Protein AF-A0A1H9XF23-F1 (afdb_monomer_lite)

Sequence (116 aa):
MRFVEFRPMRFADMIPGYEYRPDLMLLRMQTPPLADGGGQYAMSLEVPVWVPPEYRAPSAENIRLALALVEAQNPDAARQLEHLKAAARTPAARRYAAAHPLFRNAVQGGGHVDQA

Foldseek 3Di:
DQAWEKAFDDPVNDDPPDDDDRQWIKIKDKADFDDDPPDTDMDMDIDTFHDPPVLRFLDPVSSVVRVVRCCVPPVVSVVSVVVRVVRCPDPRNVVRCVVPVVSRHHHDGDDDDDDD

Secondary structure (DSSP, 8-state):
--EEEEEEPPGGGPPTTSPP-TTEEEEEEEPPPEE-SS-EE--EEEEEEE--GGG-S--HHHHHHHHHHHHHH-HHHHHHHHHHHHHHTSHHHHHHHHH-GGGGS-EEES------

pLDDT: mean 76.66, std 15.23, range [27.83, 90.19]

Radius of gyration: 15.03 Å; chains: 1; bounding box: 38×35×42 Å

Structure (mmCIF, N/CA/C/O backbone):
data_AF-A0A1H9XF23-F1
#
_entry.id   AF-A0A1H9XF23-F1
#
loop_
_atom_site.group_PDB
_atom_site.id
_atom_site.type_symbol
_atom_site.label_atom_id
_atom_site.label_alt_id
_atom_site.label_comp_id
_atom_site.label_asym_id
_atom_site.label_entity_id
_atom_site.label_seq_id
_atom_site.pdbx_PDB_ins_code
_atom_site.Cartn_x
_atom_site.Cartn_y
_atom_site.Cartn_z
_atom_site.occupancy
_atom_site.B_iso_or_equiv
_atom_site.auth_seq_id
_atom_site.auth_comp_id
_atom_site.auth_asym_id
_atom_site.auth_atom_id
_atom_site.pdbx_PDB_model_num
ATOM 1 N N . MET A 1 1 ? 4.481 3.089 -8.220 1.00 55.25 1 MET A N 1
ATOM 2 C CA . MET A 1 1 ? 3.627 2.158 -7.463 1.00 55.25 1 MET A CA 1
ATOM 3 C C . MET A 1 1 ? 2.540 1.669 -8.402 1.00 55.25 1 MET A C 1
ATOM 5 O O . MET A 1 1 ? 1.979 2.519 -9.085 1.00 55.25 1 MET A O 1
ATOM 9 N N . ARG A 1 2 ? 2.356 0.355 -8.575 1.00 62.88 2 ARG A N 1
ATOM 10 C CA . ARG A 1 2 ? 1.482 -0.181 -9.644 1.00 62.88 2 ARG A CA 1
ATOM 11 C C . ARG A 1 2 ? 0.505 -1.269 -9.202 1.00 62.88 2 ARG A C 1
ATOM 13 O O . ARG A 1 2 ? -0.472 -1.460 -9.908 1.00 62.88 2 ARG A O 1
ATOM 20 N N . PHE A 1 3 ? 0.730 -1.907 -8.054 1.00 67.62 3 PHE A N 1
ATOM 21 C CA . PHE A 1 3 ? -0.299 -2.679 -7.365 1.00 67.62 3 PHE A CA 1
ATOM 22 C C . PHE A 1 3 ? -0.570 -2.033 -6.010 1.00 67.62 3 PHE A C 1
ATOM 24 O O . PHE A 1 3 ? 0.376 -1.809 -5.247 1.00 67.62 3 PHE A O 1
ATOM 31 N N . VAL A 1 4 ? -1.832 -1.694 -5.751 1.00 79.56 4 VAL A N 1
ATOM 32 C CA . VAL A 1 4 ? -2.295 -1.207 -4.450 1.00 79.56 4 VAL A CA 1
ATOM 33 C C . VAL A 1 4 ? -3.565 -1.956 -4.088 1.00 79.56 4 VAL A C 1
ATOM 35 O O . VAL A 1 4 ? -4.517 -1.965 -4.870 1.00 79.56 4 VAL A O 1
ATOM 38 N N . GLU A 1 5 ? -3.556 -2.567 -2.915 1.00 85.00 5 GLU A N 1
ATOM 39 C CA . GLU A 1 5 ? -4.702 -3.221 -2.305 1.00 85.00 5 GLU A CA 1
ATOM 40 C C . GLU A 1 5 ? -5.057 -2.468 -1.024 1.00 85.00 5 GLU A C 1
ATOM 42 O O . GLU A 1 5 ? -4.188 -2.120 -0.220 1.00 85.00 5 GLU A O 1
ATOM 47 N N . PHE A 1 6 ? -6.349 -2.199 -0.863 1.00 88.44 6 PHE A N 1
ATOM 48 C CA . PHE A 1 6 ? -6.902 -1.550 0.314 1.00 88.44 6 PHE A CA 1
ATOM 49 C C . PHE A 1 6 ? -8.153 -2.300 0.744 1.00 88.44 6 PHE A C 1
ATOM 51 O O . PHE A 1 6 ? -9.131 -2.380 -0.005 1.00 88.44 6 PHE A O 1
ATOM 58 N N . ARG A 1 7 ? -8.093 -2.912 1.924 1.00 89.50 7 ARG A N 1
ATOM 59 C CA . ARG A 1 7 ? -9.151 -3.789 2.434 1.00 89.50 7 ARG A CA 1
ATOM 60 C C . ARG A 1 7 ? -9.152 -3.827 3.960 1.00 89.50 7 ARG A C 1
ATOM 62 O O . ARG A 1 7 ? -8.137 -3.479 4.555 1.00 89.50 7 ARG A O 1
ATOM 69 N N . PRO A 1 8 ? -10.232 -4.296 4.602 1.00 89.31 8 PRO A N 1
ATOM 70 C CA . PRO A 1 8 ? -10.203 -4.599 6.028 1.00 89.31 8 PRO A CA 1
ATOM 71 C C . PRO A 1 8 ? -9.074 -5.578 6.372 1.00 89.31 8 PRO A C 1
ATOM 73 O O . PRO A 1 8 ? -8.808 -6.531 5.624 1.00 89.31 8 PRO A O 1
ATOM 76 N N . MET A 1 9 ? -8.406 -5.329 7.497 1.00 86.88 9 MET A N 1
ATOM 77 C CA . MET A 1 9 ? -7.376 -6.215 8.025 1.00 86.88 9 MET A CA 1
ATOM 78 C C . MET A 1 9 ? -8.018 -7.504 8.550 1.00 86.88 9 MET A C 1
ATOM 80 O O . MET A 1 9 ? -9.030 -7.480 9.252 1.00 86.88 9 MET A O 1
ATOM 84 N N . ARG A 1 10 ? -7.431 -8.646 8.201 1.00 85.62 10 ARG A N 1
ATOM 85 C CA . ARG A 1 10 ? -7.853 -9.976 8.648 1.00 85.62 10 ARG A CA 1
ATOM 86 C C . ARG A 1 10 ? -6.928 -10.449 9.764 1.00 85.62 10 ARG A C 1
ATOM 88 O O . ARG A 1 10 ? -5.785 -10.012 9.862 1.00 85.62 10 ARG A O 1
ATOM 95 N N . PHE A 1 11 ? -7.389 -11.416 10.554 1.00 79.38 11 PHE A N 1
ATOM 96 C CA . PHE A 1 11 ? -6.558 -12.055 11.582 1.00 79.38 11 PHE A CA 1
ATOM 97 C C . PHE A 1 11 ? -5.255 -12.640 11.020 1.00 79.38 11 PHE A C 1
ATOM 99 O O . PHE A 1 11 ? -4.224 -12.561 11.675 1.00 79.38 11 PHE A O 1
ATOM 106 N N . ALA A 1 12 ? -5.278 -13.171 9.794 1.00 82.50 12 ALA A N 1
ATOM 107 C CA . ALA A 1 12 ? -4.089 -13.712 9.134 1.00 82.50 12 ALA A CA 1
ATOM 108 C C . ALA A 1 12 ? -3.019 -12.651 8.803 1.00 82.50 12 ALA A C 1
ATOM 110 O O . ALA A 1 12 ? -1.856 -13.003 8.649 1.00 82.50 12 ALA A O 1
ATOM 111 N N . ASP A 1 13 ? -3.395 -11.371 8.711 1.00 78.88 13 ASP A N 1
ATOM 112 C CA . ASP A 1 13 ? -2.457 -10.272 8.443 1.00 78.88 13 ASP A CA 1
ATOM 113 C C . ASP A 1 13 ? -1.779 -9.765 9.727 1.00 78.88 13 ASP A C 1
ATOM 115 O O . ASP A 1 13 ? -0.926 -8.877 9.688 1.00 78.88 13 ASP A O 1
ATOM 119 N N . MET A 1 14 ? -2.203 -10.258 10.892 1.00 76.38 14 MET A N 1
ATOM 120 C CA . MET A 1 14 ? -1.707 -9.770 12.168 1.00 76.38 14 MET A CA 1
ATOM 121 C C . MET A 1 14 ? -0.313 -10.304 12.473 1.00 76.38 14 MET A C 1
ATOM 123 O O . MET A 1 14 ? -0.061 -11.507 12.448 1.00 76.38 14 MET A O 1
ATOM 127 N N . ILE A 1 15 ? 0.570 -9.394 12.880 1.00 73.50 15 ILE A N 1
ATOM 128 C CA . ILE A 1 15 ? 1.845 -9.764 13.487 1.00 73.50 15 ILE A CA 1
ATOM 129 C C . ILE A 1 15 ? 1.557 -10.308 14.897 1.00 73.50 15 ILE A C 1
ATOM 131 O O . ILE A 1 15 ? 0.880 -9.628 15.679 1.00 73.50 15 ILE A O 1
ATOM 135 N N . PRO A 1 16 ? 2.059 -11.504 15.256 1.00 72.62 16 PRO A N 1
ATOM 136 C CA . PRO A 1 16 ? 1.909 -12.042 16.603 1.00 72.62 16 PRO A CA 1
ATOM 137 C C . PRO A 1 16 ? 2.381 -11.043 17.671 1.00 72.62 16 PRO A C 1
ATOM 139 O O . PRO A 1 16 ? 3.488 -10.516 17.588 1.00 72.62 16 PRO A O 1
ATOM 142 N N . GLY A 1 17 ? 1.537 -10.786 18.673 1.00 72.56 17 GLY A N 1
ATOM 143 C CA . GLY A 1 17 ? 1.816 -9.830 19.754 1.00 72.56 17 GLY A CA 1
ATOM 144 C C . GLY A 1 17 ? 1.303 -8.404 19.520 1.00 72.56 17 GLY A C 1
ATOM 145 O O . GLY A 1 17 ? 1.435 -7.573 20.415 1.00 72.56 17 GLY A O 1
ATOM 146 N N . TYR A 1 18 ? 0.691 -8.113 18.368 1.00 69.56 18 TYR A N 1
ATOM 147 C CA . TYR A 1 18 ? 0.038 -6.826 18.112 1.00 69.56 18 TYR A CA 1
ATOM 148 C C . TYR A 1 18 ? -1.423 -6.821 18.592 1.00 69.56 18 TYR A C 1
ATOM 150 O O . TYR A 1 18 ? -2.134 -7.818 18.448 1.00 69.56 18 TYR A O 1
ATOM 158 N N . GLU A 1 19 ? -1.891 -5.696 19.142 1.00 72.25 19 GLU A N 1
ATOM 159 C CA . GLU A 1 19 ? -3.289 -5.537 19.561 1.00 72.25 19 GLU A CA 1
ATOM 160 C C . GLU A 1 19 ? -4.217 -5.579 18.335 1.00 72.25 19 GLU A C 1
ATOM 162 O O . GLU A 1 19 ? -4.047 -4.805 17.388 1.00 72.25 19 GLU A O 1
ATOM 167 N N . TYR A 1 20 ? -5.214 -6.474 18.347 1.00 67.62 20 TYR A N 1
ATOM 168 C CA . TYR A 1 20 ? -6.228 -6.501 17.296 1.00 67.62 20 TYR A CA 1
ATOM 169 C C . TYR A 1 20 ? -7.119 -5.270 17.402 1.00 67.62 20 TYR A C 1
ATOM 171 O O . TYR A 1 20 ? -7.812 -5.074 18.400 1.00 67.62 20 TYR A O 1
ATOM 179 N N . ARG A 1 21 ? -7.159 -4.479 16.330 1.00 75.00 21 ARG A N 1
ATOM 180 C CA . ARG A 1 21 ? -8.163 -3.434 16.154 1.00 75.00 21 ARG A CA 1
ATOM 181 C C . ARG A 1 21 ? -8.991 -3.756 14.910 1.00 75.00 21 ARG A C 1
ATOM 183 O O . ARG A 1 21 ? -8.469 -3.608 13.805 1.00 75.00 21 ARG A O 1
ATOM 190 N N . PRO A 1 22 ? -10.261 -4.179 15.064 1.00 68.69 22 PRO A N 1
ATOM 191 C CA . PRO A 1 22 ? -11.111 -4.605 13.944 1.00 68.69 22 PRO A CA 1
ATOM 192 C C . PRO A 1 22 ? -11.366 -3.502 12.911 1.00 68.69 22 PRO A C 1
ATOM 194 O O . PRO A 1 22 ? -11.718 -3.782 11.771 1.00 68.69 22 PRO A O 1
ATOM 197 N N . ASP A 1 23 ? -11.154 -2.247 13.299 1.00 83.12 23 ASP A N 1
ATOM 198 C CA . ASP A 1 23 ? -11.325 -1.067 12.456 1.00 83.12 23 ASP A CA 1
ATOM 199 C C . ASP A 1 23 ? -10.107 -0.721 11.586 1.00 83.12 23 ASP A C 1
ATOM 201 O O . ASP A 1 23 ? -10.105 0.314 10.915 1.00 83.12 23 ASP A O 1
ATOM 205 N N . LEU A 1 24 ? -9.053 -1.541 11.616 1.00 87.19 24 LEU A N 1
ATOM 206 C CA . LEU A 1 24 ? -7.874 -1.325 10.786 1.00 87.19 24 LEU A CA 1
ATOM 207 C C . LEU A 1 24 ? -8.111 -1.786 9.351 1.00 87.19 24 LEU A C 1
ATOM 209 O O . LEU A 1 24 ? -8.614 -2.877 9.077 1.00 87.19 24 LEU A O 1
ATOM 213 N N . MET A 1 25 ? -7.663 -0.949 8.426 1.00 90.19 25 MET A N 1
ATOM 214 C CA . MET A 1 25 ? -7.527 -1.298 7.024 1.00 90.19 25 MET A CA 1
ATOM 215 C C . MET A 1 25 ? -6.083 -1.726 6.772 1.00 90.19 25 MET A C 1
ATOM 217 O O . MET A 1 25 ? -5.149 -1.137 7.309 1.00 90.19 25 MET A O 1
ATOM 221 N N . LEU A 1 26 ? -5.882 -2.733 5.933 1.00 89.94 26 LEU A N 1
ATOM 222 C CA . LEU A 1 26 ? -4.574 -3.077 5.402 1.00 89.94 26 LEU A CA 1
ATOM 223 C C . LEU A 1 26 ? -4.355 -2.320 4.092 1.00 89.94 26 LEU A C 1
ATOM 225 O O . LEU A 1 26 ? -5.146 -2.450 3.153 1.00 89.94 26 LEU A O 1
ATOM 229 N N . LEU A 1 27 ? -3.267 -1.553 4.030 1.00 90.00 27 LEU A N 1
ATOM 230 C CA . LEU A 1 27 ? -2.759 -0.959 2.802 1.00 90.00 27 LEU A CA 1
ATOM 231 C C . LEU A 1 27 ? -1.543 -1.759 2.335 1.00 90.00 27 LEU A C 1
ATOM 233 O O . LEU A 1 27 ? -0.477 -1.702 2.950 1.00 90.00 27 LEU A O 1
ATOM 237 N N . ARG A 1 28 ? -1.697 -2.485 1.228 1.00 89.06 28 ARG A N 1
ATOM 238 C CA . ARG A 1 28 ? -0.618 -3.247 0.595 1.00 89.06 28 ARG A CA 1
ATOM 239 C C . ARG A 1 28 ? -0.213 -2.595 -0.715 1.00 89.06 28 ARG A C 1
ATOM 241 O O . ARG A 1 28 ? -1.044 -2.270 -1.558 1.00 89.06 28 ARG A O 1
ATOM 248 N N . MET A 1 29 ? 1.088 -2.437 -0.907 1.00 88.19 29 MET A N 1
ATOM 249 C CA . MET A 1 29 ? 1.684 -1.835 -2.093 1.00 88.19 29 MET A CA 1
ATOM 250 C C . MET A 1 29 ? 2.777 -2.740 -2.627 1.00 88.19 29 MET A C 1
ATOM 252 O O . MET A 1 29 ? 3.588 -3.245 -1.857 1.00 88.19 29 MET A O 1
ATOM 256 N N . GLN A 1 30 ? 2.837 -2.910 -3.946 1.00 85.12 30 GLN A N 1
ATOM 257 C CA . GLN A 1 30 ? 3.867 -3.735 -4.572 1.00 85.12 30 GLN A CA 1
ATOM 258 C C . GLN A 1 30 ? 4.419 -3.083 -5.846 1.00 85.12 30 GLN A C 1
ATOM 260 O O . GLN A 1 30 ? 3.698 -2.426 -6.617 1.00 85.12 30 GLN A O 1
ATOM 265 N N . THR A 1 31 ? 5.724 -3.239 -6.075 1.00 81.38 31 THR A N 1
ATOM 266 C CA . THR A 1 31 ? 6.338 -2.908 -7.366 1.00 81.38 31 THR A CA 1
ATOM 267 C C . THR A 1 31 ? 6.027 -3.986 -8.401 1.00 81.38 31 THR A C 1
ATOM 269 O O . THR A 1 31 ? 5.821 -5.148 -8.047 1.00 81.38 31 THR A O 1
ATOM 272 N N . PRO A 1 32 ? 6.043 -3.648 -9.703 1.00 74.50 32 PRO A N 1
ATOM 273 C CA . PRO A 1 32 ? 6.212 -4.690 -10.710 1.00 74.50 32 PRO A CA 1
ATOM 274 C C . PRO A 1 32 ? 7.534 -5.444 -10.459 1.00 74.50 32 PRO A C 1
ATOM 276 O O . PRO A 1 32 ? 8.423 -4.876 -9.811 1.00 74.50 32 PRO A O 1
ATOM 279 N N . PRO A 1 33 ? 7.682 -6.671 -10.984 1.00 76.81 33 PRO A N 1
ATOM 280 C CA . PRO A 1 33 ? 8.959 -7.366 -11.012 1.00 76.81 33 PRO A CA 1
ATOM 281 C C . PRO A 1 33 ? 10.071 -6.454 -11.540 1.00 76.81 33 PRO A C 1
ATOM 283 O O . PRO A 1 33 ? 9.992 -5.878 -12.630 1.00 76.81 33 PRO A O 1
ATOM 286 N N . LEU A 1 34 ? 11.076 -6.273 -10.699 1.00 76.12 34 LEU A N 1
ATOM 287 C CA . LEU A 1 34 ? 12.320 -5.575 -10.955 1.00 76.12 34 LEU A CA 1
ATOM 288 C C . LEU A 1 34 ? 13.351 -6.618 -11.380 1.00 76.12 34 LEU A C 1
ATOM 290 O O . LEU A 1 34 ? 13.281 -7.760 -10.939 1.00 76.12 34 LEU A O 1
ATOM 294 N N . ALA A 1 35 ? 14.294 -6.228 -12.232 1.00 70.75 35 ALA A N 1
ATOM 295 C CA . ALA A 1 35 ? 15.399 -7.084 -12.650 1.00 70.75 35 ALA A CA 1
ATOM 296 C C . ALA A 1 35 ? 16.724 -6.440 -12.229 1.00 70.75 35 ALA A C 1
ATOM 298 O O . ALA A 1 35 ? 16.932 -5.259 -12.513 1.00 70.75 35 ALA A O 1
ATOM 299 N N . ASP A 1 36 ? 17.609 -7.199 -11.585 1.00 66.00 36 ASP A N 1
ATOM 300 C CA . ASP A 1 36 ? 18.925 -6.739 -11.102 1.00 66.00 36 ASP A CA 1
ATOM 301 C C . ASP A 1 36 ? 20.114 -7.530 -11.667 1.00 66.00 36 ASP A C 1
ATOM 303 O O . ASP A 1 36 ? 21.198 -7.539 -11.095 1.00 66.00 36 ASP A O 1
ATOM 307 N N . GLY A 1 37 ? 19.953 -8.188 -12.813 1.00 60.59 37 GLY A N 1
ATOM 308 C CA . GLY A 1 37 ? 21.028 -8.989 -13.406 1.00 60.59 37 GLY A CA 1
ATOM 309 C C . GLY A 1 37 ? 21.285 -10.326 -12.695 1.00 60.59 37 GLY A C 1
ATOM 310 O O . GLY A 1 37 ? 22.033 -11.133 -13.238 1.00 60.59 37 GLY A O 1
ATOM 311 N N . GLY A 1 38 ? 20.629 -10.594 -1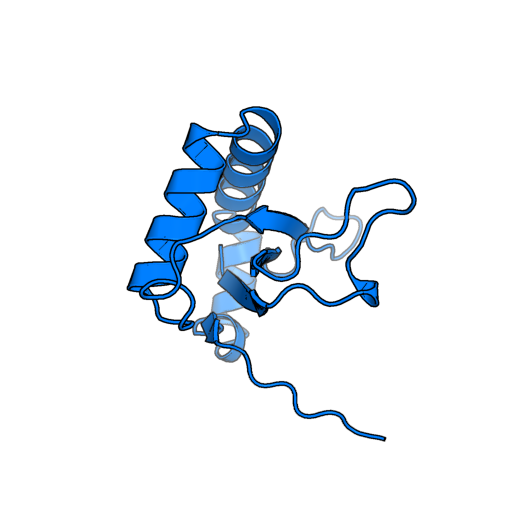1.556 1.00 60.34 38 GLY A N 1
ATOM 312 C CA . GLY A 1 38 ? 20.635 -11.884 -10.853 1.00 60.34 38 GLY A CA 1
ATOM 313 C C . GLY A 1 38 ? 19.276 -12.597 -10.827 1.00 60.34 38 GLY A C 1
ATOM 314 O O . GLY A 1 38 ? 19.228 -13.812 -10.651 1.00 60.34 38 GLY A O 1
ATOM 315 N N . GLY A 1 39 ? 18.169 -11.883 -11.047 1.00 67.75 39 GLY A N 1
ATOM 316 C CA . GLY A 1 39 ? 16.835 -12.478 -11.137 1.00 67.75 39 GLY A CA 1
ATOM 317 C C . GLY A 1 39 ? 15.726 -11.438 -11.276 1.00 67.75 39 GLY A C 1
ATOM 318 O O . GLY A 1 39 ? 15.989 -10.260 -11.518 1.00 67.75 39 GLY A O 1
ATOM 319 N N . GLN A 1 40 ? 14.472 -11.885 -11.145 1.00 73.81 40 GLN A N 1
ATOM 320 C CA . GLN A 1 40 ? 13.324 -10.994 -10.976 1.00 73.81 40 GLN A CA 1
ATOM 321 C C . GLN A 1 40 ? 12.884 -10.994 -9.510 1.00 73.81 40 GLN A C 1
ATOM 323 O O . GLN A 1 40 ? 12.679 -12.060 -8.936 1.00 73.81 40 GLN A O 1
ATOM 328 N N . TYR A 1 41 ? 12.689 -9.817 -8.920 1.00 75.06 41 TYR A N 1
ATOM 329 C CA . TYR A 1 41 ? 12.154 -9.668 -7.563 1.00 75.06 41 TYR A CA 1
ATOM 330 C C . TYR A 1 41 ? 11.106 -8.557 -7.508 1.00 75.06 41 TYR A C 1
ATOM 332 O O . TYR A 1 41 ? 11.117 -7.634 -8.318 1.00 75.06 41 TYR A O 1
ATOM 340 N N . ALA A 1 42 ? 10.185 -8.622 -6.551 1.00 80.06 42 ALA A N 1
ATOM 341 C CA . ALA A 1 42 ? 9.231 -7.551 -6.288 1.00 80.06 42 ALA A CA 1
ATOM 342 C C . ALA A 1 42 ? 9.414 -7.049 -4.859 1.00 80.06 42 ALA A C 1
ATOM 344 O O . ALA A 1 42 ? 9.627 -7.834 -3.940 1.00 80.06 42 ALA A O 1
ATOM 345 N N . MET A 1 43 ? 9.317 -5.737 -4.678 1.00 83.75 43 MET A N 1
ATOM 346 C CA . MET A 1 43 ? 9.283 -5.126 -3.357 1.00 83.75 43 MET A CA 1
ATOM 347 C C . MET A 1 43 ? 7.825 -4.919 -2.957 1.00 83.75 43 MET A C 1
ATOM 349 O O . MET A 1 43 ? 7.033 -4.420 -3.765 1.00 83.75 43 MET A O 1
ATOM 353 N N . SER A 1 44 ? 7.481 -5.272 -1.721 1.00 86.19 44 SER A N 1
ATOM 354 C CA . SER A 1 44 ? 6.157 -5.057 -1.136 1.00 86.19 44 SER A CA 1
ATOM 355 C C . SER A 1 44 ? 6.251 -4.339 0.204 1.00 86.19 44 SER A C 1
ATOM 357 O O . SER A 1 44 ? 7.211 -4.521 0.948 1.00 86.19 44 SER A O 1
ATOM 359 N N . LEU A 1 45 ? 5.233 -3.542 0.507 1.00 87.44 45 LEU A N 1
ATOM 360 C CA . LEU A 1 45 ? 5.011 -2.926 1.810 1.00 87.44 45 LEU A CA 1
ATOM 361 C C . LEU A 1 45 ? 3.556 -3.144 2.197 1.00 87.44 45 LEU A C 1
ATOM 363 O O . LEU A 1 45 ? 2.653 -2.845 1.415 1.00 87.44 45 LEU A O 1
ATOM 367 N N . GLU A 1 46 ? 3.357 -3.654 3.402 1.00 89.25 46 GLU A N 1
ATOM 368 C CA . GLU A 1 46 ? 2.055 -3.898 4.007 1.00 89.25 46 GLU A CA 1
ATOM 369 C C . GLU A 1 46 ? 1.996 -3.110 5.310 1.00 89.25 46 GLU A C 1
ATOM 371 O O . GLU A 1 46 ? 2.854 -3.272 6.177 1.00 89.25 46 GLU A O 1
ATOM 376 N N . VAL A 1 47 ? 1.030 -2.198 5.416 1.00 88.12 47 VAL A N 1
ATOM 377 C CA . VAL A 1 47 ? 0.902 -1.306 6.571 1.00 88.12 47 VAL A CA 1
ATOM 378 C C . VAL A 1 47 ? -0.547 -1.302 7.046 1.00 88.12 47 VAL A C 1
ATOM 380 O O . VAL A 1 47 ? -1.441 -0.996 6.248 1.00 88.12 47 VAL A O 1
ATOM 383 N N . PRO A 1 48 ? -0.808 -1.610 8.328 1.00 88.81 48 PRO A N 1
ATOM 384 C CA . PRO A 1 48 ? -2.110 -1.365 8.920 1.00 88.81 48 PRO A CA 1
ATOM 385 C C . PRO A 1 48 ? -2.314 0.143 9.093 1.00 88.81 48 PRO A C 1
ATOM 387 O O . PRO A 1 48 ? -1.472 0.844 9.654 1.00 88.81 48 PRO A O 1
ATOM 390 N N . VAL A 1 49 ? -3.445 0.646 8.615 1.00 88.56 49 VAL A N 1
ATOM 391 C CA . VAL A 1 49 ? -3.827 2.053 8.696 1.00 88.56 49 VAL A CA 1
ATOM 392 C C . VAL A 1 49 ? -5.240 2.158 9.243 1.00 88.56 49 VAL A C 1
ATOM 394 O O . VAL A 1 49 ? -6.168 1.489 8.787 1.00 88.56 49 VAL A O 1
ATOM 397 N N . TRP A 1 50 ? -5.414 3.012 10.244 1.00 88.31 50 TRP A N 1
ATOM 398 C CA . TRP A 1 50 ? -6.744 3.380 10.698 1.00 88.31 50 TRP A CA 1
ATOM 399 C C . TRP A 1 50 ? -7.264 4.533 9.839 1.00 88.31 50 TRP A C 1
ATOM 401 O O . TRP A 1 50 ? -6.596 5.560 9.708 1.00 88.31 50 TRP A O 1
ATOM 411 N N . VAL A 1 51 ? -8.459 4.369 9.271 1.00 87.62 51 VAL A N 1
ATOM 412 C CA . VAL A 1 51 ? -9.189 5.447 8.593 1.00 87.62 51 VAL A CA 1
ATOM 413 C C . VAL A 1 51 ? -10.631 5.520 9.112 1.00 87.62 51 VAL A C 1
ATOM 415 O O . VAL A 1 51 ? -11.203 4.481 9.487 1.00 87.62 51 VAL A O 1
ATOM 418 N N . PRO A 1 52 ? -11.249 6.716 9.118 1.00 88.81 52 PRO A N 1
ATOM 419 C CA . PRO A 1 52 ? -12.660 6.861 9.461 1.00 88.81 52 PRO A CA 1
ATOM 420 C C . PRO A 1 52 ? -13.567 6.002 8.558 1.00 88.81 52 PRO A C 1
ATOM 422 O O . PRO A 1 52 ? -13.206 5.765 7.399 1.00 88.81 52 PRO A O 1
ATOM 425 N N . PRO A 1 53 ? -14.720 5.514 9.058 1.00 89.06 53 PRO A N 1
ATOM 426 C CA . PRO A 1 53 ? -15.609 4.598 8.334 1.00 89.06 53 PRO A CA 1
ATOM 427 C C . PRO A 1 53 ? -15.975 5.036 6.911 1.00 89.06 53 PRO A C 1
ATOM 429 O O . PRO A 1 53 ? -15.970 4.216 5.993 1.00 89.06 53 PRO A O 1
ATOM 432 N N . GLU A 1 54 ? -16.223 6.326 6.707 1.00 90.19 54 GLU A N 1
ATOM 433 C CA . GLU A 1 54 ? -16.576 6.931 5.423 1.00 90.19 54 GLU A CA 1
ATOM 434 C C . GLU A 1 54 ? -15.459 6.827 4.365 1.00 90.19 54 GLU A C 1
ATOM 436 O O . GLU A 1 54 ? -15.740 6.814 3.166 1.00 90.19 54 GLU A O 1
ATOM 441 N N . TYR A 1 55 ? -14.203 6.648 4.791 1.00 89.69 55 TYR A N 1
ATOM 442 C CA . TYR A 1 55 ? -13.039 6.502 3.911 1.00 89.69 55 TYR A CA 1
ATOM 443 C C . TYR A 1 55 ? -12.545 5.052 3.786 1.00 89.69 55 TYR A C 1
ATOM 445 O O . TYR A 1 55 ? -11.491 4.806 3.204 1.00 89.69 55 TYR A O 1
ATOM 453 N N . ARG A 1 56 ? -13.277 4.058 4.310 1.00 87.69 56 ARG A N 1
ATOM 454 C CA . ARG A 1 56 ? -12.870 2.636 4.235 1.00 87.69 56 ARG A CA 1
ATOM 455 C C . ARG A 1 56 ? -13.194 1.976 2.898 1.00 87.69 56 ARG A C 1
ATOM 457 O O . ARG A 1 56 ? -12.621 0.940 2.571 1.00 87.69 56 ARG A O 1
ATOM 464 N N . ALA A 1 57 ? -14.094 2.556 2.106 1.00 87.56 57 ALA A N 1
ATOM 465 C CA . ALA A 1 57 ? -14.393 2.033 0.778 1.00 87.56 57 ALA A CA 1
ATOM 466 C C . ALA A 1 57 ? -13.136 2.097 -0.114 1.00 87.56 57 ALA A C 1
ATOM 468 O O . ALA A 1 57 ? -12.442 3.118 -0.105 1.00 87.56 57 ALA A O 1
ATOM 469 N N . PRO A 1 58 ? -12.830 1.060 -0.910 1.00 83.50 58 PRO A N 1
ATOM 470 C CA . PRO A 1 58 ? -11.628 1.039 -1.728 1.00 83.50 58 PRO A CA 1
ATOM 471 C C . PRO A 1 58 ? -11.788 1.866 -3.008 1.00 83.50 58 PRO A C 1
ATOM 473 O O . PRO A 1 58 ? -11.934 1.343 -4.111 1.00 83.50 58 PRO A O 1
ATOM 476 N N . SER A 1 59 ? -11.754 3.187 -2.848 1.00 86.12 59 SER A N 1
ATOM 477 C CA . SER A 1 59 ? -11.724 4.159 -3.937 1.00 86.12 59 SER A CA 1
ATOM 478 C C . SER A 1 59 ? -10.308 4.708 -4.132 1.00 86.1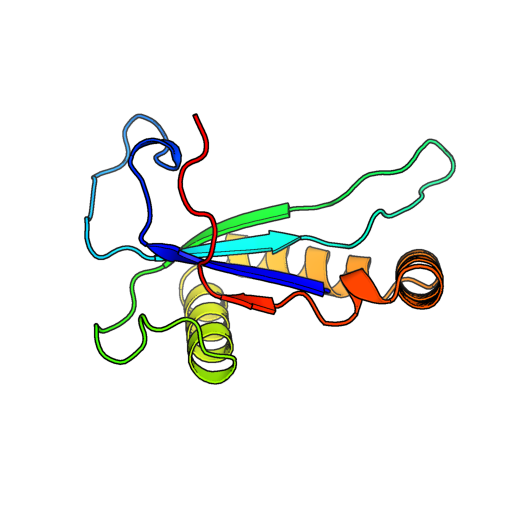2 59 SER A C 1
ATOM 480 O O . SER A 1 59 ? -9.485 4.717 -3.214 1.00 86.12 59 SER A O 1
ATOM 482 N N . ALA A 1 60 ? -10.009 5.212 -5.331 1.00 84.38 60 ALA A N 1
ATOM 483 C CA . ALA A 1 60 ? -8.715 5.836 -5.609 1.00 84.38 60 ALA A CA 1
ATOM 484 C C . ALA A 1 60 ? -8.437 7.054 -4.708 1.00 84.38 60 ALA A C 1
ATOM 486 O O . ALA A 1 60 ? -7.283 7.338 -4.395 1.00 84.38 60 ALA A O 1
ATOM 487 N N . GLU A 1 61 ? -9.481 7.774 -4.300 1.00 87.81 61 GLU A N 1
ATOM 488 C CA . GLU A 1 61 ? -9.388 8.906 -3.378 1.00 87.81 61 GLU A CA 1
ATOM 489 C C . GLU A 1 61 ? -9.030 8.445 -1.962 1.00 87.81 61 GLU A C 1
ATOM 491 O O . GLU A 1 61 ? -8.038 8.906 -1.397 1.00 87.81 61 GLU A O 1
ATOM 496 N N . ASN A 1 62 ? -9.748 7.452 -1.441 1.00 89.19 62 ASN A N 1
ATOM 497 C CA . ASN A 1 62 ? -9.526 6.913 -0.101 1.00 89.19 62 ASN A CA 1
ATOM 498 C C . ASN A 1 62 ? -8.145 6.269 0.040 1.00 89.19 62 ASN A C 1
ATOM 500 O O . ASN A 1 62 ? -7.480 6.425 1.059 1.00 89.19 62 ASN A O 1
ATOM 504 N N . ILE A 1 63 ? -7.663 5.612 -1.016 1.00 88.19 63 ILE A N 1
ATOM 505 C CA . ILE A 1 63 ? -6.309 5.053 -1.058 1.00 88.19 63 ILE A CA 1
ATOM 506 C C . ILE A 1 63 ? -5.248 6.156 -0.982 1.00 88.19 63 ILE A C 1
ATOM 508 O O . ILE A 1 63 ? -4.251 6.000 -0.280 1.00 88.19 63 ILE A O 1
ATOM 512 N N . ARG A 1 64 ? -5.441 7.285 -1.679 1.00 88.25 64 ARG A N 1
ATOM 513 C CA . ARG A 1 64 ? -4.519 8.431 -1.584 1.00 88.25 64 ARG A CA 1
ATOM 514 C C . ARG A 1 64 ? -4.514 9.022 -0.180 1.00 88.25 64 ARG A C 1
ATOM 516 O O . ARG A 1 64 ? -3.445 9.360 0.317 1.00 88.25 64 ARG A O 1
ATOM 523 N N . LEU A 1 65 ? -5.680 9.106 0.456 1.00 90.00 65 LEU A N 1
ATOM 524 C CA . LEU A 1 65 ? -5.802 9.566 1.835 1.00 90.00 65 LEU A CA 1
ATOM 525 C C . LEU A 1 65 ? -5.091 8.611 2.807 1.00 90.00 65 LEU A C 1
ATOM 527 O O . LEU A 1 65 ? -4.295 9.058 3.627 1.00 90.00 65 LEU A O 1
ATOM 531 N N . ALA A 1 66 ? -5.289 7.300 2.661 1.00 89.00 66 ALA A N 1
ATOM 532 C CA . ALA A 1 66 ? -4.598 6.284 3.452 1.00 89.00 66 ALA A CA 1
ATOM 533 C C . ALA A 1 66 ? -3.068 6.352 3.286 1.00 89.00 66 ALA A C 1
ATOM 535 O O . ALA A 1 66 ? -2.340 6.296 4.274 1.00 89.00 66 ALA A O 1
ATOM 536 N N . LEU A 1 67 ? -2.573 6.539 2.057 1.00 88.44 67 LEU A N 1
ATOM 537 C CA . LEU A 1 67 ? -1.146 6.748 1.780 1.00 88.44 67 LEU A CA 1
ATOM 538 C C . LEU A 1 67 ? -0.596 7.983 2.495 1.00 88.44 67 LEU A C 1
ATOM 540 O O . LEU A 1 67 ? 0.437 7.895 3.153 1.00 88.44 67 LEU A O 1
ATOM 544 N N . ALA A 1 68 ? -1.298 9.113 2.395 1.00 89.75 68 ALA A N 1
ATOM 545 C CA . ALA A 1 68 ? -0.891 10.354 3.045 1.00 89.75 68 ALA A CA 1
ATOM 546 C C . ALA A 1 68 ? -0.855 10.212 4.577 1.00 89.75 68 ALA A C 1
ATOM 548 O O . ALA A 1 68 ? 0.058 10.721 5.224 1.00 89.75 68 ALA A O 1
ATOM 549 N N . LEU A 1 69 ? -1.806 9.475 5.162 1.00 89.56 69 LEU A N 1
ATOM 550 C CA . LEU A 1 69 ? -1.812 9.175 6.596 1.00 89.56 69 LEU A CA 1
ATOM 551 C C . LEU A 1 69 ? -0.609 8.323 7.010 1.00 89.56 69 LEU A C 1
ATOM 553 O O . LEU A 1 69 ? 0.018 8.622 8.024 1.00 89.56 69 LEU A O 1
ATOM 557 N N . VAL A 1 70 ? -0.262 7.297 6.226 1.00 88.81 70 VAL A N 1
ATOM 558 C CA . VAL A 1 70 ? 0.921 6.460 6.484 1.00 88.81 70 VAL A CA 1
ATOM 559 C C . VAL A 1 70 ? 2.202 7.293 6.426 1.00 88.81 70 VAL A C 1
ATOM 561 O O . VAL A 1 70 ? 3.031 7.187 7.327 1.00 88.81 70 VAL A O 1
ATOM 564 N N . GLU A 1 71 ? 2.344 8.153 5.415 1.00 88.62 71 GLU A N 1
ATOM 565 C CA . GLU A 1 71 ? 3.498 9.051 5.274 1.00 88.62 71 GLU A CA 1
ATOM 566 C C . GLU A 1 71 ? 3.627 10.030 6.447 1.00 88.62 71 GLU A C 1
ATOM 568 O O . GLU A 1 71 ? 4.736 10.294 6.908 1.00 88.62 71 GLU A O 1
ATOM 573 N N . ALA A 1 72 ? 2.501 10.541 6.951 1.00 89.25 72 ALA A N 1
ATOM 574 C CA . ALA A 1 72 ? 2.481 11.495 8.054 1.00 89.25 72 ALA A CA 1
ATOM 575 C C . ALA A 1 72 ? 2.743 10.852 9.428 1.00 89.25 72 ALA A C 1
ATOM 577 O O . ALA A 1 72 ? 3.325 11.495 10.299 1.00 89.25 72 ALA A O 1
ATOM 578 N N . GLN A 1 73 ? 2.297 9.610 9.645 1.00 87.62 73 GLN A N 1
ATOM 579 C CA . GLN A 1 73 ? 2.306 8.977 10.971 1.00 87.62 73 GLN A CA 1
ATOM 580 C C . GLN A 1 73 ? 3.475 8.015 11.196 1.00 87.62 73 GLN A C 1
ATOM 582 O O . GLN A 1 73 ? 3.859 7.786 12.342 1.00 87.62 73 GLN A O 1
ATOM 587 N N . ASN A 1 74 ? 4.042 7.433 10.135 1.00 85.88 74 ASN A N 1
ATOM 588 C CA . ASN A 1 74 ? 5.087 6.421 10.250 1.00 85.88 74 ASN A CA 1
ATOM 589 C C . ASN A 1 74 ? 6.292 6.772 9.356 1.00 85.88 74 ASN A C 1
ATOM 591 O O . ASN A 1 74 ? 6.300 6.437 8.168 1.00 85.88 74 ASN A O 1
ATOM 595 N N . PRO A 1 75 ? 7.345 7.395 9.923 1.00 87.81 75 PRO A N 1
ATOM 596 C CA . PRO A 1 75 ? 8.551 7.763 9.181 1.00 87.81 75 PRO A CA 1
ATOM 597 C C . PRO A 1 75 ? 9.252 6.573 8.513 1.00 87.81 75 PRO A C 1
ATOM 599 O O . PRO A 1 75 ? 9.831 6.715 7.436 1.00 87.81 75 PRO A O 1
ATOM 602 N N . ASP A 1 76 ? 9.196 5.386 9.119 1.00 87.19 76 ASP A N 1
ATOM 603 C CA . ASP A 1 76 ? 9.815 4.185 8.558 1.00 87.19 76 ASP A CA 1
ATOM 604 C C . ASP A 1 76 ? 9.042 3.679 7.344 1.00 87.19 76 ASP A C 1
ATOM 606 O O . ASP A 1 76 ? 9.640 3.413 6.297 1.00 87.19 76 ASP A O 1
ATOM 610 N N . ALA A 1 77 ? 7.713 3.623 7.445 1.00 85.81 77 ALA A N 1
ATOM 611 C CA . ALA A 1 77 ? 6.854 3.295 6.315 1.00 85.81 77 ALA A CA 1
ATOM 612 C C . ALA A 1 77 ? 6.981 4.340 5.197 1.00 85.81 77 ALA A C 1
ATOM 614 O O . ALA A 1 77 ? 7.043 3.964 4.029 1.00 85.81 77 ALA A O 1
ATOM 615 N N . ALA A 1 78 ? 7.105 5.628 5.534 1.00 87.44 78 ALA A N 1
ATOM 616 C CA . ALA A 1 78 ? 7.334 6.699 4.566 1.00 87.44 78 ALA A CA 1
ATOM 617 C C . ALA A 1 78 ? 8.639 6.488 3.777 1.00 87.44 78 ALA A C 1
ATOM 619 O O . ALA A 1 78 ? 8.643 6.559 2.547 1.00 87.44 78 ALA A O 1
ATOM 620 N N . ARG A 1 79 ? 9.744 6.143 4.457 1.00 89.50 79 ARG A N 1
ATOM 621 C CA . ARG A 1 79 ? 11.024 5.823 3.795 1.00 89.50 79 ARG A CA 1
ATOM 622 C C . ARG A 1 79 ? 10.905 4.614 2.868 1.00 89.50 79 ARG A C 1
ATOM 624 O O . ARG A 1 79 ? 11.366 4.662 1.728 1.00 89.50 79 ARG A O 1
ATOM 631 N N . GLN A 1 80 ? 10.262 3.541 3.327 1.00 87.62 80 GLN A N 1
ATOM 632 C CA . GLN A 1 80 ? 10.045 2.346 2.505 1.00 87.62 80 GLN A CA 1
ATOM 633 C C . GLN A 1 80 ? 9.151 2.638 1.294 1.00 87.62 80 GLN A C 1
ATOM 635 O O . GLN A 1 80 ? 9.419 2.163 0.189 1.00 87.62 80 GLN A O 1
ATOM 640 N N . LEU A 1 81 ? 8.124 3.467 1.474 1.00 86.75 81 LEU A N 1
ATOM 641 C CA . LEU A 1 81 ? 7.245 3.915 0.405 1.00 86.75 81 LEU A CA 1
ATOM 642 C C . LEU A 1 81 ? 7.998 4.738 -0.648 1.00 86.75 81 LEU A C 1
ATOM 644 O O . LEU A 1 81 ? 7.809 4.519 -1.847 1.00 86.75 81 LEU A O 1
ATOM 648 N N . GLU A 1 82 ? 8.901 5.627 -0.239 1.00 87.31 82 GLU A N 1
ATOM 649 C CA . GLU A 1 82 ? 9.775 6.338 -1.175 1.00 87.31 82 GLU A CA 1
ATOM 650 C C . GLU A 1 82 ? 10.695 5.380 -1.945 1.00 87.31 82 GLU A C 1
ATOM 652 O O . GLU A 1 82 ? 10.821 5.499 -3.168 1.00 87.31 82 GLU A O 1
ATOM 657 N N . HIS A 1 83 ? 11.248 4.355 -1.288 1.00 86.56 83 HIS A N 1
ATO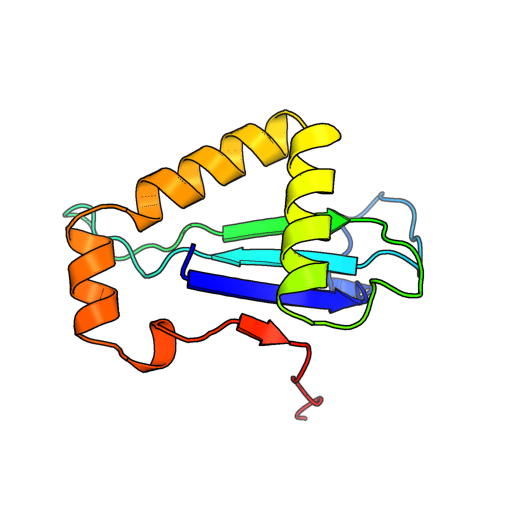M 658 C CA . HIS A 1 83 ? 12.027 3.316 -1.972 1.00 86.56 83 HIS A CA 1
ATOM 659 C C . HIS A 1 83 ? 11.185 2.554 -3.010 1.00 86.56 83 HIS A C 1
ATOM 661 O O . HIS A 1 83 ? 11.613 2.386 -4.153 1.00 86.56 83 HIS A O 1
ATOM 667 N N . LEU A 1 84 ? 9.954 2.163 -2.666 1.00 84.88 84 LEU A N 1
ATOM 668 C CA . LEU A 1 84 ? 8.998 1.534 -3.587 1.00 84.88 84 LEU A CA 1
ATOM 669 C C . LEU A 1 84 ? 8.661 2.436 -4.781 1.00 84.88 84 LEU A C 1
ATOM 671 O O . LEU A 1 84 ? 8.593 1.978 -5.929 1.00 84.88 84 LEU A O 1
ATOM 675 N N . LYS A 1 85 ? 8.436 3.733 -4.538 1.00 83.50 85 LYS A N 1
ATOM 676 C CA . LYS A 1 85 ? 8.171 4.721 -5.594 1.00 83.50 85 LYS A CA 1
ATOM 677 C C . LYS A 1 85 ? 9.374 4.864 -6.524 1.00 83.50 85 LYS A C 1
ATOM 679 O O . LYS A 1 85 ? 9.177 4.865 -7.742 1.00 83.50 85 LYS A O 1
ATOM 684 N N . ALA A 1 86 ? 10.586 4.951 -5.979 1.00 84.44 86 ALA A N 1
ATOM 685 C CA . ALA A 1 86 ? 11.824 5.037 -6.748 1.00 84.44 86 ALA A CA 1
ATOM 686 C C . ALA A 1 86 ? 12.041 3.778 -7.601 1.00 84.44 86 ALA A C 1
ATOM 688 O O . ALA A 1 86 ? 12.213 3.874 -8.820 1.00 84.44 86 ALA A O 1
ATOM 689 N N . ALA A 1 87 ? 11.913 2.596 -7.000 1.00 81.31 87 ALA A N 1
ATOM 690 C CA . ALA A 1 87 ? 12.074 1.314 -7.676 1.00 81.31 87 ALA A CA 1
ATOM 691 C C . ALA A 1 87 ? 11.060 1.123 -8.821 1.00 81.31 87 ALA A C 1
ATOM 693 O O . ALA A 1 87 ? 11.416 0.715 -9.931 1.00 81.31 87 ALA A O 1
ATOM 694 N N . ALA A 1 88 ? 9.805 1.536 -8.617 1.00 76.00 88 ALA A N 1
ATOM 695 C CA . ALA A 1 88 ? 8.771 1.491 -9.651 1.00 76.00 88 ALA A CA 1
ATOM 696 C C . ALA A 1 88 ? 9.008 2.459 -10.830 1.00 76.00 88 ALA A C 1
ATOM 698 O O . ALA A 1 88 ? 8.359 2.318 -11.871 1.00 76.00 88 ALA A O 1
ATOM 699 N N . ARG A 1 89 ? 9.889 3.459 -10.683 1.00 80.56 89 ARG A N 1
ATOM 700 C CA . ARG A 1 89 ? 10.210 4.443 -11.732 1.00 80.56 89 ARG A CA 1
ATOM 701 C C . ARG A 1 89 ? 11.385 4.026 -12.615 1.00 80.56 89 ARG A C 1
ATOM 703 O O . ARG A 1 89 ? 11.603 4.699 -13.628 1.00 80.56 89 ARG A O 1
ATOM 710 N N . THR A 1 90 ? 12.091 2.945 -12.278 1.00 81.00 90 THR A N 1
ATOM 711 C CA . THR A 1 90 ? 13.244 2.443 -13.040 1.00 81.00 90 THR A CA 1
ATOM 712 C C . THR A 1 90 ? 12.872 2.083 -14.488 1.00 81.00 90 THR A C 1
ATOM 714 O O . THR A 1 90 ? 11.728 1.697 -14.764 1.00 81.00 90 THR A O 1
ATOM 717 N N . PRO A 1 91 ? 13.813 2.174 -15.450 1.00 78.94 91 PRO A N 1
ATOM 718 C CA . PRO A 1 91 ? 13.558 1.776 -16.836 1.00 78.94 91 PRO A CA 1
ATOM 719 C C . PRO A 1 91 ? 13.077 0.324 -16.967 1.00 78.94 91 PRO A C 1
ATOM 721 O O . PRO A 1 91 ? 12.175 0.052 -17.757 1.00 78.94 91 PRO A O 1
ATOM 724 N N . ALA A 1 92 ? 13.622 -0.588 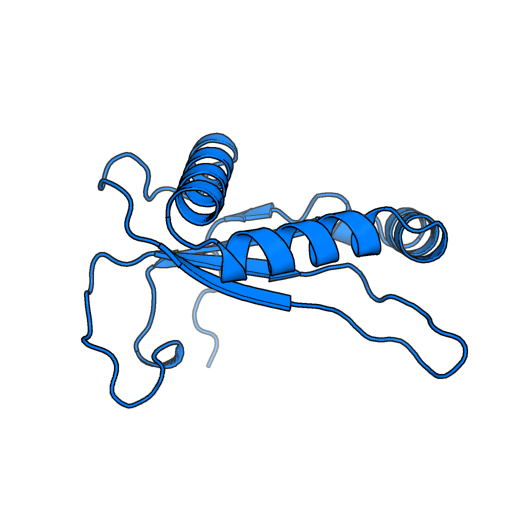-16.155 1.00 75.25 92 ALA A N 1
ATOM 725 C CA . ALA A 1 92 ? 13.213 -1.991 -16.117 1.00 75.25 92 ALA A CA 1
ATOM 726 C C . ALA A 1 92 ? 11.738 -2.138 -15.707 1.00 75.25 92 ALA A C 1
ATOM 728 O O . ALA A 1 92 ? 10.951 -2.740 -16.438 1.00 75.25 92 ALA A O 1
ATOM 729 N N . ALA A 1 93 ? 11.325 -1.476 -14.620 1.00 73.25 93 ALA A N 1
ATOM 730 C CA . ALA A 1 93 ? 9.932 -1.461 -14.178 1.00 73.25 93 ALA A CA 1
ATOM 731 C C . ALA A 1 93 ? 8.988 -0.868 -15.238 1.00 73.25 93 ALA A C 1
ATOM 733 O O . ALA A 1 93 ? 7.861 -1.336 -15.423 1.00 73.25 93 ALA A O 1
ATOM 734 N N . ARG A 1 94 ? 9.416 0.180 -15.956 1.00 75.69 94 ARG A N 1
ATOM 735 C CA . ARG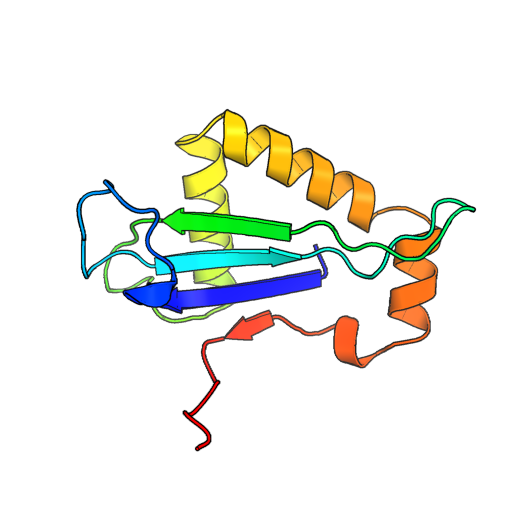 A 1 94 ? 8.626 0.781 -17.046 1.00 75.69 94 ARG A CA 1
ATOM 736 C C . ARG A 1 94 ? 8.441 -0.185 -18.214 1.00 75.69 94 ARG A C 1
ATOM 738 O O . ARG A 1 94 ? 7.307 -0.332 -18.663 1.00 75.69 94 ARG A O 1
ATOM 745 N N . ARG A 1 95 ? 9.512 -0.854 -18.653 1.00 77.56 95 ARG A N 1
ATOM 746 C CA . ARG A 1 95 ? 9.469 -1.872 -19.717 1.00 77.56 95 ARG A CA 1
ATOM 747 C C . ARG A 1 95 ? 8.545 -3.027 -19.342 1.00 77.56 95 ARG A C 1
ATOM 749 O O . ARG A 1 95 ? 7.692 -3.391 -20.144 1.00 77.56 95 ARG A O 1
ATOM 756 N N . TYR A 1 96 ? 8.640 -3.524 -18.108 1.00 74.12 96 TYR A N 1
ATOM 757 C CA . TYR A 1 96 ? 7.781 -4.608 -17.633 1.00 74.12 96 TYR A CA 1
ATOM 758 C C . TYR A 1 96 ? 6.292 -4.250 -17.721 1.00 74.12 96 TYR A C 1
ATOM 760 O O . TYR A 1 96 ? 5.507 -5.010 -18.277 1.00 74.12 96 TYR A O 1
ATOM 768 N N . ALA A 1 97 ? 5.889 -3.075 -17.230 1.00 72.25 97 ALA A N 1
ATOM 769 C CA . ALA A 1 97 ? 4.479 -2.681 -17.281 1.00 72.25 97 ALA A CA 1
ATOM 770 C C . ALA A 1 97 ? 3.982 -2.312 -18.684 1.00 72.25 97 ALA A C 1
ATOM 772 O O . ALA A 1 97 ? 2.783 -2.388 -18.931 1.00 72.25 97 ALA A O 1
ATOM 773 N N . ALA A 1 98 ? 4.870 -1.902 -19.595 1.00 74.50 98 ALA A N 1
ATOM 774 C CA . ALA A 1 98 ? 4.512 -1.741 -21.003 1.00 74.50 98 ALA A CA 1
ATOM 775 C C . ALA A 1 98 ? 4.216 -3.102 -21.657 1.00 74.50 98 ALA A C 1
ATOM 777 O O . ALA A 1 98 ? 3.282 -3.204 -22.444 1.00 74.50 98 ALA A O 1
ATOM 778 N N . ALA A 1 99 ? 4.968 -4.141 -21.281 1.00 78.00 99 ALA A N 1
ATOM 779 C CA . ALA A 1 99 ? 4.758 -5.511 -21.747 1.00 78.00 99 ALA A CA 1
ATOM 780 C C . ALA A 1 99 ? 3.568 -6.224 -21.070 1.00 78.00 99 ALA A C 1
ATOM 782 O O . ALA A 1 99 ? 3.040 -7.177 -21.630 1.00 78.00 99 ALA A O 1
ATOM 783 N N . HIS A 1 100 ? 3.120 -5.759 -19.896 1.00 69.94 100 HIS A N 1
ATOM 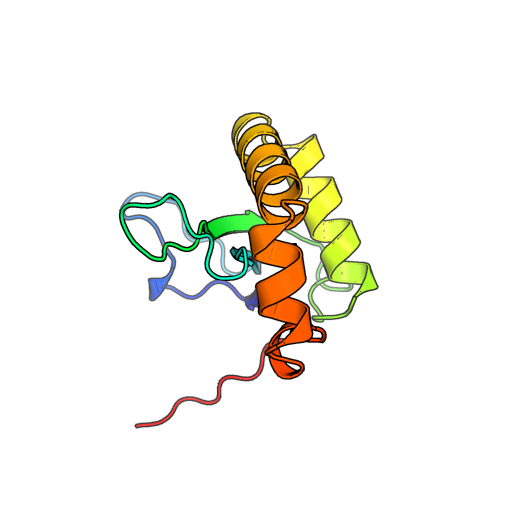784 C CA . HIS A 1 100 ? 2.045 -6.384 -19.116 1.00 69.94 100 HIS A CA 1
ATOM 785 C C . HIS A 1 100 ? 0.926 -5.376 -18.790 1.00 69.94 100 HIS A C 1
ATOM 787 O O . HIS A 1 100 ? 0.911 -4.796 -17.700 1.00 69.94 100 HIS A O 1
ATOM 793 N N . PRO A 1 101 ? -0.051 -5.174 -19.698 1.00 64.94 101 PRO A N 1
ATOM 794 C CA . PRO A 1 101 ? -1.111 -4.173 -19.539 1.00 64.94 101 PRO A CA 1
ATOM 795 C C . PRO A 1 101 ? -1.983 -4.369 -18.291 1.00 64.94 101 PRO A C 1
ATOM 797 O O . PRO A 1 101 ? -2.464 -3.390 -17.727 1.00 64.94 101 PRO A O 1
ATOM 800 N N . LEU A 1 102 ? -2.141 -5.608 -17.811 1.00 63.41 102 LEU A N 1
ATOM 801 C CA . LEU A 1 102 ? -2.884 -5.915 -16.580 1.00 63.41 102 LEU A CA 1
ATOM 802 C C . LEU A 1 102 ? -2.246 -5.271 -15.333 1.00 63.41 102 LEU A C 1
ATOM 804 O O . LEU A 1 102 ? -2.953 -4.859 -14.419 1.00 63.41 102 LEU A O 1
ATOM 808 N N . PHE A 1 103 ? -0.924 -5.071 -15.331 1.00 55.81 103 PHE A N 1
ATOM 809 C CA . PHE A 1 103 ? -0.198 -4.358 -14.270 1.00 55.81 103 PHE A CA 1
ATOM 810 C C . PHE A 1 103 ? -0.304 -2.831 -14.369 1.00 55.81 103 PHE A C 1
ATOM 812 O O . PHE A 1 103 ? 0.171 -2.115 -13.487 1.00 55.81 103 PHE A O 1
ATOM 819 N N . ARG A 1 104 ? -0.881 -2.302 -15.453 1.00 49.91 104 ARG A N 1
ATOM 820 C CA . ARG A 1 104 ? -1.022 -0.857 -15.662 1.00 49.91 104 ARG A CA 1
ATOM 821 C C . ARG A 1 104 ? -2.170 -0.263 -14.840 1.00 49.91 104 ARG A C 1
ATOM 823 O O . ARG A 1 104 ? -2.059 0.892 -14.443 1.00 49.91 104 ARG A O 1
ATOM 830 N N . ASN A 1 105 ? -3.215 -1.051 -14.573 1.00 51.06 105 ASN A N 1
ATOM 831 C CA . ASN A 1 105 ? -4.484 -0.592 -13.990 1.00 51.06 105 ASN A CA 1
ATOM 832 C C . ASN A 1 105 ? -4.838 -1.266 -12.651 1.00 51.06 105 ASN A C 1
ATOM 834 O O . ASN A 1 105 ? -5.956 -1.104 -12.171 1.00 51.06 105 ASN A O 1
ATOM 838 N N . ALA A 1 106 ? -3.925 -2.034 -12.050 1.00 54.03 106 ALA A N 1
ATOM 839 C CA . ALA A 1 106 ? -4.214 -2.826 -10.857 1.00 54.03 106 ALA A CA 1
ATOM 840 C C . ALA A 1 106 ? -4.224 -1.971 -9.572 1.00 54.03 106 ALA A C 1
ATOM 842 O O . ALA A 1 106 ? -3.327 -2.037 -8.736 1.00 54.03 106 ALA A O 1
ATOM 843 N N . VAL A 1 107 ? -5.264 -1.160 -9.404 1.00 51.78 107 VAL A N 1
ATOM 844 C CA . VAL A 1 107 ? -5.753 -0.779 -8.076 1.00 51.78 107 VAL A CA 1
ATOM 845 C C . VAL A 1 107 ? -6.856 -1.781 -7.763 1.00 51.78 107 VAL A C 1
ATOM 847 O O . VAL A 1 107 ? -7.972 -1.640 -8.258 1.00 51.78 107 VAL A O 1
ATOM 850 N N . GLN A 1 108 ? -6.530 -2.856 -7.044 1.00 50.12 108 GLN A N 1
ATOM 851 C CA . GLN A 1 108 ? -7.546 -3.825 -6.646 1.00 50.12 108 GLN A CA 1
ATOM 852 C C . GLN A 1 108 ? -8.233 -3.301 -5.391 1.00 50.12 108 GLN A C 1
ATOM 854 O O . GLN A 1 108 ? -7.715 -3.391 -4.279 1.00 50.12 108 GLN A O 1
ATOM 859 N N . GLY A 1 109 ? -9.414 -2.720 -5.594 1.00 43.66 109 GLY A N 1
ATOM 860 C CA . GLY A 1 109 ? -10.351 -2.517 -4.508 1.00 43.66 109 GLY A CA 1
ATOM 861 C C . GLY A 1 109 ? -10.959 -3.854 -4.112 1.00 43.66 109 GLY A C 1
ATOM 862 O O . GLY A 1 109 ? -11.481 -4.554 -4.974 1.00 43.66 109 GLY A O 1
ATOM 863 N N . GLY A 1 110 ? -10.809 -4.200 -2.829 1.00 40.72 110 GLY A N 1
ATOM 864 C CA . GLY A 1 110 ? -11.193 -5.457 -2.183 1.00 40.72 110 GLY A CA 1
ATOM 865 C C . GLY A 1 110 ? -12.165 -6.341 -2.964 1.00 40.72 110 GLY A C 1
ATOM 866 O O . GLY A 1 110 ? -13.368 -6.105 -2.979 1.00 40.72 110 GLY A O 1
ATOM 867 N N . GLY A 1 111 ? -11.620 -7.389 -3.574 1.00 37.28 111 GLY A N 1
ATOM 868 C CA . GLY A 1 111 ? -12.370 -8.367 -4.347 1.00 37.28 111 GLY A CA 1
ATOM 869 C C . GLY A 1 111 ? -11.576 -9.656 -4.503 1.00 37.28 111 GLY A C 1
ATOM 870 O O . GLY A 1 111 ? -11.234 -10.048 -5.616 1.00 37.28 111 GLY A O 1
ATOM 871 N N . HIS A 1 112 ? -11.261 -10.313 -3.388 1.00 31.44 112 HIS A N 1
ATOM 872 C CA . HIS A 1 112 ? -11.068 -11.758 -3.402 1.00 31.44 112 HIS A CA 1
ATOM 873 C C . HIS A 1 112 ? -12.060 -12.392 -2.438 1.00 31.44 112 HIS A C 1
ATOM 875 O O . HIS A 1 112 ? -11.900 -12.368 -1.214 1.00 31.44 112 HIS A O 1
ATOM 881 N N . VAL A 1 113 ? -13.132 -12.859 -3.077 1.00 35.59 113 VAL A N 1
ATOM 882 C CA . VAL A 1 113 ? -14.014 -13.934 -2.647 1.00 35.59 113 VAL A CA 1
ATOM 883 C C . VAL A 1 113 ? -13.130 -15.101 -2.219 1.00 35.59 113 VAL A C 1
ATOM 885 O O . VAL A 1 113 ? -12.191 -15.443 -2.940 1.00 35.59 113 VAL A O 1
ATOM 888 N N . ASP A 1 114 ? -13.425 -15.675 -1.055 1.00 36.03 114 ASP A N 1
ATOM 889 C CA . ASP A 1 114 ? -12.932 -16.996 -0.685 1.00 36.03 114 ASP A CA 1
ATOM 890 C C . ASP A 1 114 ? -13.104 -17.948 -1.870 1.00 36.03 114 ASP A C 1
ATOM 892 O O . ASP A 1 114 ? -14.195 -18.067 -2.434 1.00 36.03 114 ASP A O 1
ATOM 896 N N . GLN A 1 115 ? -12.030 -18.637 -2.236 1.00 27.83 115 GLN A N 1
ATOM 897 C CA . GLN A 1 115 ? -12.154 -19.884 -2.967 1.00 27.83 115 GLN A CA 1
ATOM 898 C C . GLN A 1 115 ? -11.407 -20.975 -2.211 1.00 27.83 115 GLN A C 1
ATOM 900 O O . GLN A 1 115 ? -10.181 -21.004 -2.226 1.00 27.83 115 GLN A O 1
ATOM 905 N N . ALA A 1 116 ? -12.251 -21.816 -1.599 1.00 30.86 116 ALA A N 1
ATOM 906 C CA . ALA A 1 116 ? -12.148 -23.256 -1.357 1.00 30.86 116 ALA A CA 1
ATOM 907 C C . ALA A 1 116 ? -10.982 -23.790 -0.513 1.00 30.86 116 ALA A C 1
ATOM 909 O O . ALA A 1 116 ? -9.822 -23.757 -0.972 1.00 30.86 116 ALA A O 1
#